Protein 2OAI (pdb70)

Radius of gyration: 11.7 Å; Cα contacts (8 Å, |Δi|>4): 127; chains: 1; bounding box: 30×29×25 Å

Nearest PDB structures (foldseek):
  2oai-assembly1_A-2  TM=1.013E+00  e=2.045E-13  Xylella fastidiosa Temecula1
  2r8d-assembly1_A-2  TM=1.010E+00  e=1.100E-11  Xylella fastidiosa Temecula1
  3ded-assembly2_C  TM=9.490E-01  e=1.180E-06  Chromobacterium violaceum
  3ded-assembly3_F  TM=9.558E-01  e=2.651E-06  Chromobacterium violaceum
  2p4p-assembly1_B  TM=8.557E-01  e=5.606E-05  [Haemophilus] ducreyi 35000HP

InterPro domains:
  IPR000644 CBS domain [PF00571] (224-278)
  IPR000644 CBS domain [PF00571] (294-342)
  IPR000644 CBS domain [PS51371] (225-284)
  IPR000644 CBS domain [PS51371] (289-353)
  IPR000644 CBS domain [SM00116] (230-279)
  IPR000644 CBS domain [SM00116] (294-342)
  IPR002550 CNNM, transmembrane domain [PF01595] (14-206)
  IPR002550 CNNM, transmembrane domain [PS51846] (5-206)
  IPR005170 Transporter-associated domain [PF03471] (360-437)
  IPR005170 Transporter-associated domain [SM01091] (358-439)
  IPR016169 FAD-binding, type PCMH, subdomain 2 [G3DSA:3.30.465.10] (351-439)
  IPR036318 FAD-binding, type PCMH-like superfamily [SSF56176] (353-438)
  IPR044751 Ion transporter-like, CBS domain [cd04590] (220-338)
  IPR046342 CBS domain superfamily [G3DSA:3.10.580.10] (200-350)
  IPR046342 CBS domain superfamily [SSF54631] (208-343)
  IPR051676 UPF0053 domain-containing protein [PTHR43099] (9-442)

B-factor: mean 53.16, std 8.7, range [20.53, 102.55]

CATH classification: 3.30.465.10

Foldseek 3Di:
DDDCDADPVRKDDGFQAAFVVNVCVVVVFPCGGTNQNCCVVVVAQDDAQDWDDDRQWIWGQHDDDVSGSRTIIGGND

Structure (mmCIF, N/CA/C/O backbone):
data_2OAI
#
_entry.id   2OAI
#
_cell.length_a   87.905
_cell.length_b   87.905
_cell.length_c   87.905
_cell.angle_alpha   90.00
_cell.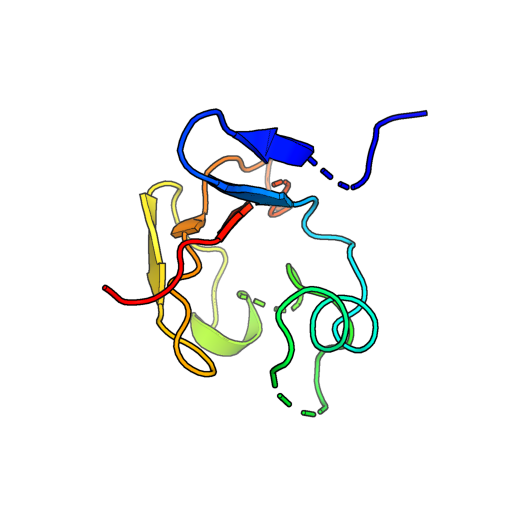angle_beta   90.00
_cell.angle_gamma   90.00
#
_symmetry.space_group_name_H-M   'I 2 3'
#
loop_
_entity.id
_entity.type
_entity.pdbx_description
1 polymer Hemolysin
2 non-polymer 'CALCIUM ION'
3 non-polymer 1,2-ETHANEDIOL
4 water water
#
loop_
_atom_site.group_PDB
_atom_site.id
_atom_site.type_symbol
_atom_site.label_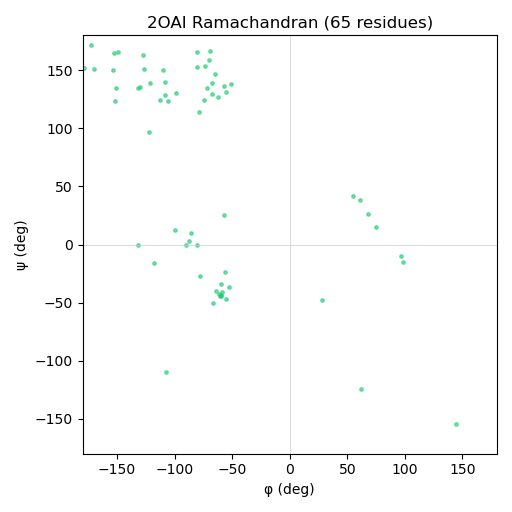atom_id
_atom_site.label_alt_id
_atom_site.label_comp_id
_atom_site.label_asym_id
_atom_site.label_entity_id
_atom_site.label_seq_id
_atom_site.pdbx_PDB_ins_code
_atom_site.Cartn_x
_atom_site.Cartn_y
_atom_site.Cartn_z
_atom_site.occupancy
_atom_site.B_iso_or_equiv
_atom_site.auth_seq_id
_atom_site.auth_comp_id
_atom_site.auth_asym_id
_atom_site.auth_atom_id
_atom_site.pdbx_PDB_model_num
ATOM 1 N N . GLU A 1 8 ? 33.347 44.748 14.420 1.00 68.76 5 GLU A N 1
ATOM 2 C CA . GLU A 1 8 ? 33.163 44.579 12.939 1.00 68.61 5 GLU A CA 1
ATOM 3 C C . GLU A 1 8 ? 31.691 44.328 12.563 1.00 67.33 5 GLU A C 1
ATOM 4 O O . GLU A 1 8 ? 30.832 44.248 13.449 1.00 67.30 5 GLU A O 1
ATOM 10 N N . ASP A 1 9 ? 31.422 44.192 11.259 1.00 65.78 6 ASP A N 1
ATOM 11 C CA . ASP A 1 9 ? 30.055 44.206 10.718 1.00 64.22 6 ASP A CA 1
ATOM 12 C C . ASP A 1 9 ? 29.125 43.163 11.366 1.00 63.40 6 ASP A C 1
ATOM 13 O O . ASP A 1 9 ? 29.483 41.986 11.476 1.00 62.89 6 ASP A O 1
ATOM 18 N N . ALA A 1 10 ? 27.930 43.609 11.771 1.00 62.18 7 ALA A N 1
ATOM 19 C CA . ALA A 1 10 ? 26.828 42.723 12.197 1.00 60.44 7 ALA A CA 1
ATOM 20 C C . ALA A 1 10 ? 26.580 41.638 11.144 1.00 58.95 7 ALA A C 1
ATOM 21 O O . ALA A 1 10 ? 26.599 41.944 9.941 1.00 59.85 7 ALA A O 1
ATOM 23 N N . LEU A 1 11 ? 26.342 40.394 11.572 1.00 56.19 8 LEU A N 1
ATOM 24 C CA . LEU A 1 11 ? 26.134 39.312 10.619 1.00 54.24 8 LEU A CA 1
ATOM 25 C C . LEU A 1 11 ? 24.674 39.235 10.184 1.00 53.94 8 LEU A C 1
ATOM 26 O O . LEU A 1 11 ? 24.370 38.657 9.147 1.00 51.36 8 LEU A O 1
ATOM 39 N N . VAL A 1 13 ? 20.766 41.503 10.454 1.00 50.07 10 VAL A N 1
ATOM 40 C CA . VAL A 1 13 ? 20.004 42.647 10.914 1.00 48.91 10 VAL A CA 1
ATOM 41 C C . VAL A 1 13 ? 18.551 42.494 10.486 1.00 47.49 10 VAL A C 1
ATOM 42 O O . VAL A 1 13 ? 18.267 41.842 9.491 1.00 47.72 10 VAL A O 1
ATOM 46 N N . THR A 1 14 ? 17.651 43.085 11.263 1.00 45.64 11 THR A N 1
ATOM 47 C CA . THR A 1 14 ? 16.225 42.988 10.998 1.00 46.20 11 THR A CA 1
ATOM 48 C C . THR A 1 14 ? 15.779 44.253 10.285 1.00 46.37 11 THR A C 1
ATOM 49 O O . THR A 1 14 ? 16.051 45.357 10.765 1.00 46.19 11 THR A O 1
ATOM 53 N N . ARG A 1 15 ? 15.069 44.097 9.181 1.00 44.85 12 ARG A N 1
ATOM 54 C CA . ARG A 1 15 ? 14.424 45.218 8.499 1.00 44.19 12 ARG A CA 1
ATOM 55 C C . ARG A 1 15 ? 13.114 45.632 9.140 1.00 44.42 12 ARG A C 1
ATOM 56 O O . ARG A 1 15 ? 12.534 44.903 9.976 1.00 44.35 12 ARG A O 1
ATOM 64 N N . GLU A 1 16 ? 12.623 46.815 8.756 1.00 44.33 13 GLU A N 1
ATOM 65 C CA . GLU A 1 16 ? 11.392 47.343 9.324 1.00 45.95 13 GLU A CA 1
ATOM 66 C C . GLU A 1 16 ? 10.209 46.360 9.237 1.00 45.21 13 GLU A C 1
ATOM 67 O O . GLU A 1 16 ? 9.408 46.302 10.148 1.00 44.56 13 GLU A O 1
ATOM 73 N N . ASP A 1 17 ? 10.130 45.592 8.145 1.00 45.92 14 ASP A N 1
ATOM 74 C CA . ASP A 1 17 ? 8.981 44.685 7.944 1.00 46.95 14 ASP A CA 1
ATOM 75 C C . ASP A 1 17 ? 9.199 43.310 8.603 1.00 46.91 14 ASP A C 1
ATOM 76 O O . ASP A 1 17 ? 8.373 42.394 8.448 1.00 46.87 14 ASP A O 1
ATOM 81 N N . GLY A 1 18 ? 10.333 43.155 9.288 1.00 45.57 15 GLY A N 1
ATOM 82 C CA . GLY A 1 18 ? 10.607 41.930 10.031 1.00 45.19 15 GLY A CA 1
ATOM 83 C C . GLY A 1 18 ? 11.477 40.953 9.242 1.00 45.30 15 GLY A C 1
ATOM 84 O O . GLY A 1 18 ? 11.920 39.949 9.815 1.00 45.84 15 GLY A O 1
ATOM 85 N N . SER A 1 19 ? 11.704 41.215 7.952 1.00 44.67 16 SER A N 1
ATOM 86 C CA . SER A 1 19 ? 12.602 40.371 7.140 1.00 44.78 16 SER A CA 1
ATOM 87 C C . SER A 1 19 ? 14.048 40.567 7.617 1.00 45.19 16 SER A C 1
ATOM 88 O O . SER A 1 19 ? 14.324 41.480 8.391 1.00 44.79 16 SER A O 1
ATOM 91 N N . PHE A 1 20 ? 14.959 39.683 7.186 1.00 45.22 17 PHE A N 1
ATOM 92 C CA . PHE A 1 20 ? 16.315 39.713 7.716 1.00 45.24 17 PHE A CA 1
ATOM 93 C C . PHE A 1 20 ? 17.274 39.920 6.585 1.00 45.73 17 PHE A C 1
ATOM 94 O O . PHE A 1 20 ? 17.150 39.284 5.526 1.00 46.92 17 PHE A O 1
ATOM 102 N N . LEU A 1 21 ? 18.271 40.747 6.822 1.00 44.97 18 LEU A N 1
ATOM 103 C CA . LEU A 1 21 ? 19.415 40.845 5.930 1.00 44.65 18 LEU A CA 1
ATOM 104 C C . LEU A 1 21 ? 20.596 40.145 6.614 1.00 45.84 18 LEU A C 1
ATOM 105 O O . LEU A 1 21 ? 20.975 40.485 7.762 1.00 45.20 18 LEU A O 1
ATOM 110 N N . ILE A 1 22 ? 21.164 39.154 5.912 1.00 46.23 19 ILE A N 1
ATOM 111 C CA . ILE A 1 22 ? 22.101 38.211 6.546 1.00 46.26 19 ILE A CA 1
ATOM 112 C C . ILE A 1 22 ? 23.398 38.068 5.736 1.00 46.49 19 ILE A C 1
ATOM 113 O O . ILE A 1 22 ? 23.370 37.979 4.513 1.00 47.33 19 ILE A O 1
ATOM 118 N N . ASP A 1 23 ? 24.528 38.079 6.433 1.00 46.14 20 ASP A N 1
ATOM 119 C CA . ASP A 1 23 ? 25.854 37.921 5.798 1.00 46.78 20 ASP A CA 1
ATOM 120 C C . ASP A 1 23 ? 25.969 36.490 5.234 1.00 47.07 20 ASP A C 1
ATOM 121 O O . ASP A 1 23 ? 25.489 35.525 5.863 1.00 46.85 20 ASP A O 1
ATOM 126 N N . GLY A 1 24 ? 26.547 36.337 4.036 1.00 46.72 21 GLY A N 1
ATOM 127 C CA . GLY A 1 24 ? 26.737 34.991 3.475 1.00 46.43 21 GLY A CA 1
ATOM 128 C C . GLY A 1 24 ? 27.530 34.039 4.355 1.00 47.25 21 GLY A C 1
ATOM 129 O O . GLY A 1 24 ? 27.405 32.824 4.217 1.00 47.85 21 GLY A O 1
ATOM 130 N N . THR A 1 25 ? 28.365 34.558 5.259 1.00 47.09 22 THR A N 1
ATOM 131 C CA . THR A 1 25 ? 29.172 33.671 6.111 1.00 46.76 22 THR A CA 1
ATOM 132 C C . THR A 1 25 ? 28.433 33.078 7.320 1.00 47.12 22 THR A C 1
ATOM 133 O O . THR A 1 25 ? 29.023 32.298 8.094 1.00 46.05 22 THR A O 1
ATOM 137 N N . LEU A 1 26 ? 27.158 33.410 7.503 1.00 46.97 23 LEU A N 1
ATOM 138 C CA . LEU A 1 26 ? 26.458 32.914 8.696 1.00 47.86 23 LEU A CA 1
ATOM 139 C C . LEU A 1 26 ? 26.426 31.371 8.642 1.00 48.22 23 LEU A C 1
ATOM 140 O O . LEU A 1 26 ? 25.999 30.819 7.627 1.00 48.73 23 LEU A O 1
ATOM 145 N N . PRO A 1 27 ? 26.878 30.681 9.703 1.00 49.95 24 PRO A N 1
ATOM 146 C CA . PRO A 1 27 ? 26.828 29.210 9.606 1.00 50.48 24 PRO A CA 1
ATOM 147 C C . PRO A 1 27 ? 25.377 28.711 9.522 1.00 51.11 24 PRO A C 1
ATOM 148 O O . PRO A 1 27 ? 24.493 29.323 10.119 1.00 50.69 24 PRO A O 1
ATOM 152 N N . ILE A 1 28 ? 25.145 27.611 8.796 1.00 51.18 25 ILE A N 1
ATOM 153 C CA . ILE A 1 28 ? 23.791 27.042 8.630 1.00 51.92 25 ILE A CA 1
ATOM 154 C C . ILE A 1 28 ? 23.168 26.644 9.981 1.00 51.81 25 ILE A C 1
ATOM 155 O O . ILE A 1 28 ? 21.960 26.776 10.177 1.00 51.45 25 ILE A O 1
ATOM 160 N N . GLU A 1 29 ? 23.989 26.185 10.918 1.00 52.47 26 GLU A N 1
ATOM 161 C CA . GLU A 1 29 ? 23.487 25.811 12.242 1.00 54.11 26 GLU A CA 1
ATOM 162 C C . GLU A 1 29 ? 22.837 27.007 12.899 1.00 53.38 26 GLU A C 1
ATOM 163 O O . GLU A 1 29 ? 21.760 26.901 13.494 1.00 52.89 26 GLU A O 1
ATOM 169 N N . GLU A 1 30 ? 23.516 28.144 12.795 1.00 52.44 27 GLU A N 1
ATOM 170 C CA A GLU A 1 30 ? 23.039 29.368 13.403 0.50 52.21 27 GLU A CA 1
ATOM 171 C CA B GLU A 1 30 ? 23.051 29.378 13.394 0.50 52.22 27 GLU A CA 1
ATOM 172 C C . GLU A 1 30 ? 21.831 29.899 12.642 1.00 51.90 27 GLU A C 1
ATOM 173 O O . GLU A 1 30 ? 20.898 30.417 13.238 1.00 51.68 27 GLU A O 1
ATOM 184 N N . LEU A 1 31 ? 21.851 29.764 11.322 1.00 50.64 28 LEU A N 1
ATOM 185 C CA . LEU A 1 31 ? 20.709 30.141 10.498 1.00 50.38 28 LEU A CA 1
ATOM 186 C C . LEU A 1 31 ? 19.460 29.334 10.907 1.00 50.26 28 LEU A C 1
ATOM 187 O O . LEU A 1 31 ? 18.367 29.900 11.050 1.00 48.68 28 LEU A O 1
ATOM 192 N N . ARG A 1 32 ? 19.624 28.028 11.134 1.00 49.85 29 ARG A N 1
ATOM 193 C CA . ARG A 1 32 ? 18.495 27.191 11.507 1.00 52.81 29 ARG A CA 1
ATOM 194 C C . ARG A 1 32 ? 17.873 27.710 12.787 1.00 52.45 29 ARG A C 1
ATOM 195 O O . ARG A 1 32 ? 16.649 27.702 12.928 1.00 52.27 29 ARG A O 1
ATOM 203 N N . GLU A 1 33 ? 18.726 28.115 13.720 1.00 53.17 30 GLU A N 1
ATOM 204 C CA . GLU A 1 33 ? 18.252 28.564 15.032 1.00 55.81 30 GLU A CA 1
ATOM 205 C C . GLU A 1 33 ? 17.468 29.860 14.885 1.00 55.37 30 GLU A C 1
ATOM 206 O O . GLU A 1 33 ? 16.375 29.986 15.439 1.00 55.67 30 GLU A O 1
ATOM 212 N N A VAL A 1 34 ? 17.991 30.809 14.111 0.50 55.34 31 VAL A N 1
ATOM 213 N N B VAL A 1 34 ? 18.053 30.813 14.162 0.50 55.29 31 VAL A N 1
ATOM 214 C CA A VAL A 1 34 ? 17.364 32.141 13.989 0.50 55.76 31 VAL A CA 1
ATOM 215 C CA B VAL A 1 34 ? 17.424 32.108 13.933 0.50 55.70 31 VAL A CA 1
ATOM 216 C C A VAL A 1 34 ? 16.102 32.194 13.115 0.50 56.12 31 VAL A C 1
ATOM 217 C C B VAL A 1 34 ? 16.021 31.921 13.375 0.50 56.03 31 VAL A C 1
ATOM 218 O O A VAL A 1 34 ? 15.306 33.134 13.210 0.50 56.46 31 VAL A O 1
ATOM 219 O O B VAL A 1 34 ? 15.052 32.381 13.981 0.50 55.52 31 VAL A O 1
ATOM 226 N N . LEU A 1 35 ? 15.926 31.195 12.262 1.00 56.53 32 LEU A N 1
ATOM 227 C CA . LEU A 1 35 ? 14.696 31.062 11.498 1.00 57.86 32 LEU A CA 1
ATOM 228 C C . LEU A 1 35 ? 13.700 30.119 12.155 1.00 59.26 32 LEU A C 1
ATOM 229 O O . LEU A 1 35 ? 12.547 30.057 11.724 1.00 59.97 32 LEU A O 1
ATOM 234 N N . GLY A 1 36 ? 14.145 29.373 13.168 1.00 59.80 33 GLY A N 1
ATOM 235 C CA . GLY A 1 36 ? 13.366 28.265 13.714 1.00 61.31 33 GLY A CA 1
ATOM 236 C C . GLY A 1 36 ? 13.101 27.193 12.667 1.00 62.34 33 GLY A C 1
ATOM 237 O O . GLY A 1 36 ? 12.022 26.611 12.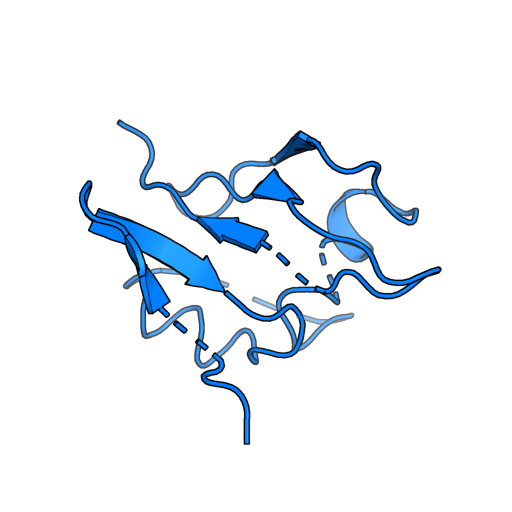638 1.00 62.37 33 GLY A O 1
ATOM 238 N N . ALA A 1 37 ? 14.094 26.923 11.819 1.00 63.20 34 ALA A N 1
ATOM 239 C CA . ALA A 1 37 ? 13.956 25.979 10.703 1.00 64.34 34 ALA A CA 1
ATOM 240 C C . ALA A 1 37 ? 14.717 24.688 10.949 1.00 64.65 34 ALA A C 1
ATOM 241 O O . ALA A 1 37 ? 14.544 24.054 11.985 1.00 66.09 34 ALA A O 1
ATOM 243 N N . ASN A 1 45 ? 27.180 18.365 5.136 1.00 70.04 42 ASN A N 1
ATOM 244 C CA . ASN A 1 45 ? 26.837 18.566 3.729 1.00 69.62 42 ASN A CA 1
ATOM 245 C C . ASN A 1 45 ? 28.039 18.882 2.822 1.00 68.71 42 ASN A C 1
ATOM 246 O O . ASN A 1 45 ? 29.182 18.468 3.093 1.00 69.11 42 ASN A O 1
ATOM 251 N N . ASN A 1 46 ? 27.759 19.564 1.719 1.00 67.21 43 ASN A N 1
ATOM 252 C CA . ASN A 1 46 ? 28.801 20.210 0.934 1.00 65.71 43 ASN A CA 1
ATOM 253 C C . ASN A 1 46 ? 28.841 21.698 1.264 1.00 63.54 43 ASN A C 1
ATOM 254 O O . ASN A 1 46 ? 29.490 22.490 0.556 1.00 63.24 43 ASN A O 1
ATOM 259 N N . TYR A 1 47 ? 28.146 22.067 2.343 1.00 60.37 44 TYR A N 1
ATOM 260 C CA . TYR A 1 47 ? 28.136 23.449 2.812 1.00 57.56 44 TYR A CA 1
ATOM 261 C C . TYR A 1 47 ? 27.872 23.586 4.303 1.00 55.62 44 TYR A C 1
ATOM 262 O O . TYR A 1 47 ? 27.207 22.730 4.914 1.00 55.63 44 TYR A O 1
ATOM 271 N N . HIS A 1 48 ? 28.419 24.639 4.895 1.00 52.59 45 HIS A N 1
ATOM 272 C CA . HIS A 1 48 ? 28.183 24.903 6.301 1.00 51.48 45 HIS A CA 1
ATOM 273 C C . HIS A 1 48 ? 27.782 26.354 6.544 1.00 49.85 45 HIS A C 1
ATOM 274 O O . HIS A 1 48 ? 27.553 26.738 7.686 1.00 48.63 45 HIS A O 1
ATOM 281 N N . THR A 1 49 ? 27.713 27.148 5.481 1.00 49.04 46 THR A N 1
ATOM 282 C CA . THR A 1 49 ? 27.308 28.544 5.596 1.00 48.52 46 THR A CA 1
ATOM 283 C C . THR A 1 49 ? 26.173 28.858 4.615 1.00 48.05 46 THR A C 1
ATOM 284 O O . THR A 1 49 ? 25.930 28.116 3.643 1.00 47.63 46 THR A O 1
ATOM 288 N N . LEU A 1 50 ? 25.502 29.975 4.870 1.00 47.65 47 LEU A N 1
ATOM 289 C CA . LEU A 1 50 ? 24.462 30.473 3.963 1.00 47.77 47 LEU A CA 1
ATOM 290 C C . LEU A 1 50 ? 24.946 30.674 2.519 1.00 47.86 47 LEU A C 1
ATOM 291 O O . LEU A 1 50 ? 24.267 30.228 1.573 1.00 48.38 47 LEU A O 1
ATOM 296 N N . ALA A 1 51 ? 26.111 31.309 2.314 1.00 47.57 48 ALA A N 1
ATOM 297 C CA . ALA A 1 51 ? 26.610 31.478 0.941 1.00 48.00 48 ALA A CA 1
ATOM 298 C C . ALA A 1 51 ? 26.849 30.104 0.299 1.00 48.76 48 ALA A C 1
ATOM 299 O O . ALA A 1 51 ? 26.530 29.884 -0.873 1.00 48.25 48 ALA A O 1
ATOM 301 N N . GLY A 1 52 ? 27.440 29.192 1.076 1.00 48.10 49 GLY A N 1
ATOM 302 C CA . GLY A 1 52 ? 27.719 27.825 0.616 1.00 50.02 49 GLY A CA 1
ATOM 303 C C . GLY A 1 52 ? 26.443 27.127 0.160 1.00 50.32 49 GLY A C 1
ATOM 304 O O . GLY A 1 52 ? 26.442 26.446 -0.878 1.00 49.61 49 GLY A O 1
ATOM 313 N N . CYS A 1 54 ? 23.727 28.590 -0.936 1.00 50.56 51 CYS A N 1
ATOM 314 C CA . CYS A 1 54 ? 23.360 29.204 -2.208 1.00 50.51 51 CYS A CA 1
ATOM 315 C C . CYS A 1 54 ? 24.113 28.610 -3.397 1.00 50.86 51 CYS A C 1
ATOM 316 O O . CYS A 1 54 ? 23.499 28.295 -4.417 1.00 50.82 51 CYS A O 1
ATOM 319 N N . ILE A 1 55 ? 25.436 28.478 -3.275 1.00 50.76 52 ILE A N 1
ATOM 320 C CA . ILE A 1 55 ? 26.253 27.982 -4.395 1.00 51.67 52 ILE A CA 1
ATOM 321 C C . ILE A 1 55 ? 25.829 26.542 -4.701 1.00 52.12 52 ILE A C 1
ATOM 322 O O . ILE A 1 55 ? 25.718 26.143 -5.867 1.00 52.61 52 ILE A O 1
ATOM 327 N N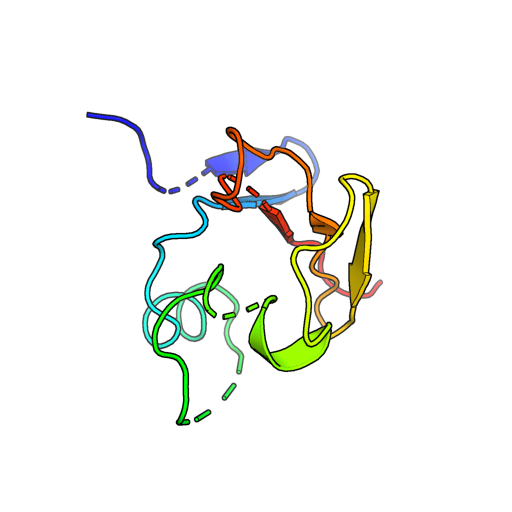 . SER A 1 56 ? 25.567 25.776 -3.645 1.00 51.83 53 SER A N 1
ATOM 328 C CA . SER A 1 56 ? 25.140 24.399 -3.777 1.00 53.02 53 SER A CA 1
ATOM 329 C C . SER A 1 56 ? 23.814 24.321 -4.551 1.00 52.52 53 SER A C 1
ATOM 330 O O . SER A 1 56 ? 23.671 23.501 -5.456 1.00 51.61 53 SER A O 1
ATOM 333 N N . TYR A 1 57 ? 22.878 25.205 -4.214 1.00 52.50 54 TYR A N 1
ATOM 334 C CA . TYR A 1 57 ? 21.571 25.211 -4.859 1.00 52.53 54 TYR A CA 1
ATOM 335 C C . TYR A 1 57 ? 21.647 25.606 -6.332 1.00 52.78 54 TYR A C 1
ATOM 336 O O . TYR A 1 57 ? 21.097 24.900 -7.171 1.00 52.72 54 TYR A O 1
ATOM 345 N N . PHE A 1 58 ? 22.318 26.718 -6.639 1.00 52.31 55 PHE A N 1
ATOM 346 C CA . PHE A 1 58 ? 22.386 27.210 -8.012 1.00 53.22 55 PHE A CA 1
ATOM 347 C C . PHE A 1 58 ? 23.385 26.459 -8.883 1.00 53.74 55 PHE A C 1
ATOM 348 O O . PHE A 1 58 ? 23.215 26.400 -10.110 1.00 54.29 55 PHE A O 1
ATOM 356 N N . GLY A 1 59 ? 24.423 25.898 -8.265 1.00 53.41 56 GLY A N 1
ATOM 357 C CA . GLY A 1 59 ? 25.484 25.205 -9.005 1.00 54.01 56 GLY A CA 1
ATOM 358 C C . GLY A 1 59 ? 26.303 26.170 -9.843 1.00 53.60 56 GLY A C 1
ATOM 359 O O . GLY A 1 59 ? 26.859 25.781 -10.868 1.00 53.42 56 GLY A O 1
ATOM 360 N N . ARG A 1 60 ? 26.327 27.430 -9.399 1.00 52.90 57 ARG A N 1
ATOM 361 C CA . ARG A 1 60 ? 27.058 28.546 -10.011 1.00 52.20 57 ARG A CA 1
ATOM 362 C C . ARG A 1 60 ? 26.936 29.725 -9.046 1.00 52.23 57 ARG A C 1
ATOM 363 O O . ARG A 1 60 ? 26.201 29.650 -8.057 1.00 52.11 57 ARG A O 1
ATOM 371 N N . ILE A 1 61 ? 27.662 30.800 -9.323 1.00 52.56 58 ILE A N 1
ATOM 372 C CA . ILE A 1 61 ? 27.518 32.032 -8.557 1.00 52.60 58 ILE A CA 1
ATOM 373 C C . ILE A 1 61 ? 26.270 32.762 -9.063 1.00 52.40 58 ILE A C 1
ATOM 374 O O . ILE A 1 61 ? 26.247 33.236 -10.194 1.00 52.58 58 ILE A O 1
ATOM 379 N N . PRO A 1 62 ? 25.244 32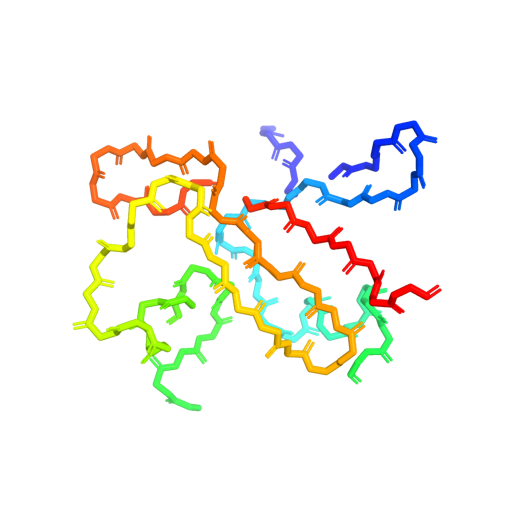.879 -8.207 1.00 52.47 59 PRO A N 1
ATOM 380 C CA . PRO A 1 62 ? 23.953 33.451 -8.653 1.00 52.16 59 PRO A CA 1
ATOM 381 C C . PRO A 1 62 ? 24.030 34.954 -8.941 1.00 52.46 59 PRO A C 1
ATOM 382 O O . PRO A 1 62 ? 24.965 35.615 -8.486 1.00 53.68 59 PRO A O 1
ATOM 386 N N . HIS A 1 63 ? 23.096 35.485 -9.737 1.00 50.60 60 HIS A N 1
ATOM 387 C CA . HIS A 1 63 ? 23.024 36.919 -9.952 1.00 51.07 60 HIS A CA 1
ATOM 388 C C . HIS A 1 63 ? 22.294 37.510 -8.743 1.00 49.01 60 HIS A C 1
ATOM 389 O O . HIS A 1 63 ? 21.419 36.869 -8.132 1.00 48.53 60 HIS A O 1
ATOM 396 N N . VAL A 1 64 ? 22.590 38.764 -8.428 1.00 48.49 61 VAL A N 1
ATOM 397 C CA . VAL A 1 64 ? 21.750 39.489 -7.460 1.00 48.49 61 VAL A CA 1
ATOM 398 C C . VAL A 1 64 ? 20.311 39.474 -7.972 1.00 48.49 61 VAL A C 1
ATOM 399 O O . VAL A 1 64 ? 20.070 39.673 -9.170 1.00 48.85 61 VAL A O 1
ATOM 403 N N . GLY A 1 65 ? 19.377 39.218 -7.060 1.00 47.71 62 GLY A N 1
ATOM 404 C CA . GLY A 1 65 ? 17.961 39.167 -7.370 1.00 47.44 62 GLY A CA 1
ATOM 405 C C . GLY A 1 65 ? 17.438 37.746 -7.583 1.00 47.06 62 GLY A C 1
ATOM 406 O O . GLY A 1 65 ? 16.215 37.544 -7.617 1.00 47.11 62 GLY A O 1
ATOM 407 N N . GLU A 1 66 ? 18.329 36.783 -7.775 1.00 45.71 63 GLU A N 1
ATOM 408 C CA . GLU A 1 66 ? 17.886 35.384 -7.844 1.00 45.87 63 GLU A CA 1
ATOM 409 C C . GLU A 1 66 ? 17.519 34.913 -6.439 1.00 45.92 63 GLU A C 1
ATOM 410 O O . GLU A 1 66 ? 17.983 35.494 -5.457 1.00 46.12 63 GLU A O 1
ATOM 416 N N . TYR A 1 67 ? 16.627 33.927 -6.349 1.00 45.75 64 TYR A N 1
ATOM 417 C CA . TYR A 1 67 ? 16.162 33.462 -5.037 1.00 45.93 64 TYR A CA 1
ATOM 418 C C . TYR A 1 67 ? 15.733 32.017 -5.100 1.00 46.32 64 TYR A C 1
ATOM 419 O O . TYR A 1 67 ? 15.555 31.454 -6.205 1.00 44.37 64 TYR A O 1
ATOM 428 N N . PHE A 1 68 ? 15.602 31.410 -3.922 1.00 46.43 65 PHE A N 1
ATOM 429 C CA . PHE A 1 68 ? 15.033 30.069 -3.825 1.00 47.91 65 PHE A CA 1
ATOM 430 C C . PHE A 1 68 ? 14.337 29.977 -2.474 1.00 49.16 65 PHE A C 1
ATOM 431 O O . PHE A 1 68 ? 14.565 30.812 -1.602 1.00 48.19 65 PHE A O 1
ATOM 439 N N . ASP A 1 69 ? 13.504 28.948 -2.309 1.00 50.59 66 ASP A N 1
ATOM 440 C CA . ASP A 1 69 ? 12.800 28.738 -1.054 1.00 53.17 66 ASP A CA 1
ATOM 441 C C . ASP A 1 69 ? 13.365 27.543 -0.307 1.00 54.60 66 ASP A C 1
ATOM 442 O O . ASP A 1 69 ? 13.695 26.503 -0.916 1.00 53.91 66 ASP A O 1
ATOM 447 N N . TRP A 1 70 ? 13.476 27.690 1.011 1.00 56.17 67 TRP A N 1
ATOM 448 C CA . TRP A 1 70 ? 14.099 26.667 1.847 1.00 57.77 67 TRP A CA 1
ATOM 449 C C . TRP A 1 70 ? 13.486 26.764 3.226 1.00 57.94 67 TRP A C 1
ATOM 450 O O . TRP A 1 70 ? 13.492 27.835 3.841 1.00 57.79 67 TRP A O 1
ATOM 461 N N . ALA A 1 71 ? 12.922 25.651 3.686 1.00 58.60 68 ALA A N 1
ATOM 462 C CA . ALA A 1 71 ? 12.342 25.556 5.036 1.00 58.51 68 ALA A CA 1
ATOM 463 C C . ALA A 1 71 ? 11.281 26.622 5.368 1.00 58.29 68 ALA A C 1
ATOM 464 O O . ALA A 1 71 ? 11.272 27.153 6.491 1.00 59.60 68 ALA A O 1
ATOM 466 N N . GLY A 1 72 ? 10.393 26.929 4.416 1.00 57.00 69 GLY A N 1
ATOM 467 C CA . GLY A 1 72 ? 9.363 27.966 4.583 1.00 54.55 69 GLY A CA 1
ATOM 468 C C . GLY A 1 72 ? 9.866 29.422 4.493 1.00 53.73 69 GLY A C 1
ATOM 469 O O . GLY A 1 72 ? 9.148 30.349 4.874 1.00 53.97 69 GLY A O 1
ATOM 470 N N . TRP A 1 73 ? 11.082 29.626 3.983 1.00 52.65 70 TRP A N 1
ATOM 471 C CA . TRP A 1 73 ? 11.644 30.984 3.825 1.00 51.57 70 TRP A CA 1
ATOM 472 C C . TRP A 1 73 ? 12.092 31.195 2.388 1.00 51.78 70 TRP A C 1
ATOM 473 O O . TRP A 1 73 ? 12.505 30.226 1.725 1.00 52.36 70 TRP A O 1
ATOM 484 N N . ARG A 1 74 ? 12.062 32.441 1.928 1.00 49.55 71 ARG A N 1
ATOM 485 C CA . ARG A 1 74 ? 12.657 32.779 0.648 1.00 48.97 71 ARG A CA 1
ATOM 486 C C . ARG A 1 74 ? 14.009 33.434 0.902 1.00 48.13 71 ARG A C 1
ATOM 487 O O . ARG A 1 74 ? 14.115 34.360 1.710 1.00 48.82 71 ARG A O 1
ATOM 495 N N A ILE A 1 75 ? 15.021 32.958 0.191 0.50 47.45 72 ILE A N 1
ATOM 496 N N B ILE A 1 75 ? 15.027 32.921 0.227 0.50 47.34 72 ILE A N 1
ATOM 497 C CA A ILE A 1 75 ? 16.386 33.464 0.317 0.50 47.57 72 ILE A CA 1
ATOM 498 C CA B ILE A 1 75 ? 16.388 33.446 0.296 0.50 47.37 72 ILE A CA 1
ATOM 499 C C A ILE A 1 75 ? 16.805 34.113 -0.995 0.50 47.15 72 ILE A C 1
ATOM 500 C C B ILE A 1 75 ? 16.625 34.157 -1.018 0.50 47.03 72 ILE A C 1
ATOM 501 O O A ILE A 1 75 ? 16.920 33.433 -2.014 0.50 46.47 72 ILE A O 1
ATOM 502 O O B ILE A 1 75 ? 16.420 33.558 -2.073 0.50 46.32 72 ILE A O 1
ATOM 511 N N . GLU A 1 76 ? 17.040 35.417 -0.952 1.00 46.77 73 GLU A N 1
ATOM 512 C CA . GLU A 1 76 ? 17.295 36.196 -2.163 1.00 46.25 73 GLU A CA 1
ATOM 513 C C . GLU A 1 76 ? 18.696 36.794 -2.095 1.00 46.82 73 GLU A C 1
ATOM 514 O O . GLU A 1 76 ? 19.096 37.311 -1.055 1.00 46.43 73 GLU A O 1
ATOM 520 N N . ILE A 1 77 ? 19.455 36.699 -3.187 1.00 45.83 74 ILE A N 1
ATOM 521 C CA . ILE A 1 77 ? 20.796 37.260 -3.220 1.00 46.51 74 ILE A CA 1
ATOM 522 C C . ILE A 1 77 ? 20.633 38.766 -3.334 1.00 47.24 74 ILE A C 1
ATOM 523 O O . ILE A 1 77 ? 19.986 39.232 -4.257 1.00 47.43 74 ILE A O 1
ATOM 528 N N . VAL A 1 78 ? 21.213 39.541 -2.419 1.00 48.40 75 VAL A N 1
ATOM 529 C CA . VAL A 1 78 ? 21.062 41.005 -2.583 1.00 48.84 75 VAL A CA 1
ATOM 530 C C . VAL A 1 78 ? 22.366 41.769 -2.787 1.00 48.29 75 VAL A C 1
ATOM 531 O O . VAL A 1 78 ? 22.332 42.902 -3.262 1.00 47.28 75 VAL A O 1
ATOM 535 N N . ASP A 1 79 ? 23.506 41.134 -2.482 1.00 46.91 76 ASP A N 1
ATOM 536 C CA . ASP A 1 79 ? 24.806 41.723 -2.816 1.00 47.65 76 ASP A CA 1
ATOM 537 C C . ASP A 1 79 ? 25.865 40.702 -3.056 1.00 47.99 76 ASP A C 1
ATOM 538 O O . ASP A 1 79 ? 25.994 39.778 -2.268 1.00 47.87 76 ASP A O 1
ATOM 543 N N . LEU A 1 80 ? 26.626 40.915 -4.140 1.00 47.97 77 LEU A N 1
ATOM 544 C CA . LEU A 1 80 ? 27.859 40.159 -4.404 1.00 48.47 77 LEU A CA 1
ATOM 545 C C . LEU A 1 80 ? 29.041 41.099 -4.220 1.00 47.93 77 LEU A C 1
ATOM 546 O O . LEU A 1 80 ? 28.930 42.316 -4.489 1.00 47.72 77 LEU A O 1
ATOM 551 N N . ASP A 1 81 ? 30.178 40.547 -3.808 1.00 47.01 78 ASP A N 1
ATOM 552 C CA . ASP A 1 81 ? 31.436 41.272 -3.932 1.00 47.93 78 ASP A CA 1
ATOM 553 C C . ASP A 1 81 ? 32.317 40.387 -4.758 1.00 48.39 78 ASP A C 1
ATOM 554 O O . ASP A 1 81 ? 32.887 39.424 -4.222 1.00 47.58 78 ASP A O 1
ATOM 559 N N . GLY A 1 82 ? 32.358 40.661 -6.059 1.00 48.13 79 GLY A N 1
ATOM 560 C CA . GLY A 1 82 ? 33.044 39.746 -6.981 1.00 50.07 79 GLY A CA 1
ATOM 561 C C . GLY A 1 82 ? 32.322 38.415 -6.895 1.00 50.13 79 GLY A C 1
ATOM 562 O O . GLY A 1 82 ? 31.112 38.354 -7.064 1.00 50.18 79 GLY A O 1
ATOM 563 N N . ALA A 1 83 ? 33.062 37.353 -6.588 1.00 50.48 80 ALA A N 1
ATOM 564 C CA . ALA A 1 83 ? 32.478 36.013 -6.488 1.00 50.07 80 ALA A CA 1
ATOM 565 C C . ALA A 1 83 ? 31.765 35.735 -5.145 1.00 49.92 80 ALA A C 1
ATOM 566 O O . ALA A 1 83 ? 31.005 34.760 -5.026 1.00 50.84 80 ALA A O 1
ATOM 568 N N A ARG A 1 84 ? 32.017 36.582 -4.148 0.70 48.80 81 ARG A N 1
ATOM 569 N N B ARG A 1 84 ? 32.003 36.587 -4.153 0.30 49.34 81 ARG A N 1
ATOM 570 C CA A ARG A 1 84 ? 31.474 36.364 -2.808 0.70 48.06 81 ARG A CA 1
ATOM 571 C CA B ARG A 1 84 ? 31.492 36.363 -2.803 0.30 48.77 81 ARG A CA 1
ATOM 572 C C A ARG A 1 84 ? 29.994 36.718 -2.755 0.70 48.63 81 ARG A C 1
ATOM 573 C C B ARG A 1 84 ? 30.015 36.740 -2.684 0.30 48.88 81 ARG A C 1
ATOM 574 O O A ARG A 1 84 ? 29.596 37.807 -3.171 0.70 48.70 81 ARG A O 1
ATOM 575 O O B ARG A 1 84 ? 29.638 37.875 -2.980 0.30 48.88 81 ARG A O 1
ATOM 590 N N . ILE A 1 85 ? 29.184 35.791 -2.252 1.00 48.33 82 ILE A N 1
ATOM 591 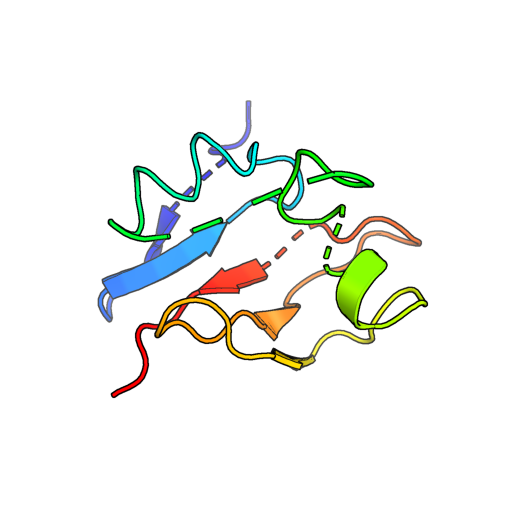C CA . ILE A 1 85 ? 27.761 36.088 -1.970 1.00 48.89 82 ILE A CA 1
ATOM 592 C C . ILE A 1 85 ? 27.767 36.789 -0.619 1.00 47.86 82 ILE A C 1
ATOM 593 O O . ILE A 1 85 ? 27.850 36.143 0.452 1.00 49.39 82 ILE A O 1
ATOM 598 N N . ASP A 1 86 ? 27.680 38.112 -0.672 1.00 47.34 83 ASP A N 1
ATOM 599 C CA . ASP A 1 86 ? 27.965 38.901 0.495 1.00 47.01 83 ASP A CA 1
ATOM 600 C C . ASP A 1 86 ? 26.750 39.171 1.393 1.00 46.05 83 ASP A C 1
ATOM 601 O O . ASP A 1 86 ? 26.902 39.187 2.607 1.00 46.65 83 ASP A O 1
ATOM 617 N N . LEU A 1 88 ? 22.319 38.440 1.877 1.00 46.79 85 LEU A N 1
ATOM 618 C CA . LEU A 1 88 ? 21.093 37.760 1.463 1.00 47.56 85 LEU A CA 1
ATOM 619 C C . LEU A 1 88 ? 19.911 38.403 2.168 1.00 48.44 85 LEU A C 1
ATOM 620 O O . LEU A 1 88 ? 20.063 38.892 3.292 1.00 48.32 85 LEU A O 1
ATOM 625 N N . LEU A 1 89 ? 18.737 38.368 1.536 1.00 47.04 86 LEU A N 1
ATOM 626 C CA . LEU A 1 89 ? 17.517 38.798 2.193 1.00 47.44 86 LEU A CA 1
ATOM 627 C C . LEU A 1 89 ? 16.704 37.538 2.464 1.00 48.53 86 LEU A C 1
ATOM 628 O O . LEU A 1 89 ? 16.469 36.742 1.523 1.00 48.10 86 LEU A O 1
ATOM 633 N N . LEU A 1 90 ? 16.259 37.365 3.714 1.00 47.40 87 LEU A N 1
ATOM 634 C CA . LEU A 1 90 ? 15.435 36.206 4.125 1.00 49.03 87 LEU A CA 1
ATOM 635 C C . LEU A 1 90 ? 14.038 36.714 4.483 1.00 49.45 87 LEU A C 1
ATOM 636 O O . LEU A 1 90 ? 13.905 37.621 5.324 1.00 46.40 87 LEU A O 1
ATOM 641 N N . GLN A 1 91 ? 12.997 36.161 3.843 1.00 49.25 88 GLN A N 1
ATOM 642 C CA . GLN A 1 91 ? 11.622 36.589 4.100 1.00 53.32 88 GLN A CA 1
ATOM 643 C C . GLN A 1 91 ? 10.795 35.344 4.321 1.00 53.32 88 GLN A C 1
ATOM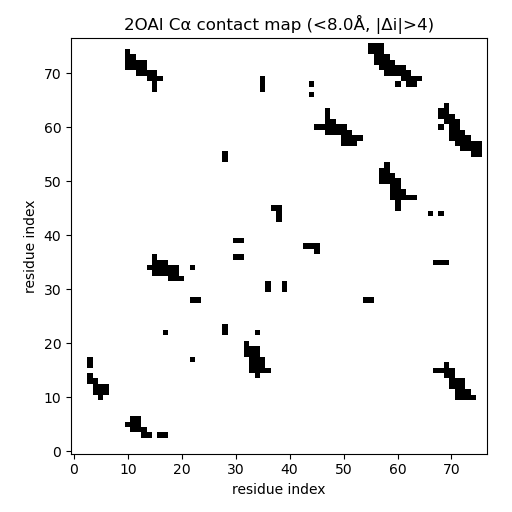 644 O O . GLN A 1 91 ? 10.915 34.374 3.570 1.00 50.92 88 GLN A O 1
ATOM 650 N N . ARG A 1 92 ? 9.959 35.359 5.348 1.00 54.91 89 ARG A N 1
ATOM 651 C CA . ARG A 1 92 ? 9.154 34.178 5.642 1.00 57.69 89 ARG A CA 1
ATOM 652 C C . ARG A 1 92 ? 8.075 34.048 4.582 1.00 58.95 89 ARG A C 1
ATOM 653 O O . ARG A 1 92 ? 7.454 35.048 4.227 1.00 59.57 89 ARG A O 1
ATOM 661 N N . LEU A 1 93 ? 7.874 32.835 4.058 1.00 60.24 90 LEU A N 1
ATOM 662 C CA . LEU A 1 93 ? 6.879 32.637 2.999 1.00 62.04 90 LEU A CA 1
ATOM 663 C C . LEU A 1 93 ? 5.466 32.857 3.560 1.00 63.59 90 LEU A C 1
ATOM 664 O O . LEU A 1 93 ? 5.100 32.301 4.594 1.00 62.93 90 LEU A O 1
ATOM 669 N N . ASN A 1 94 ? 4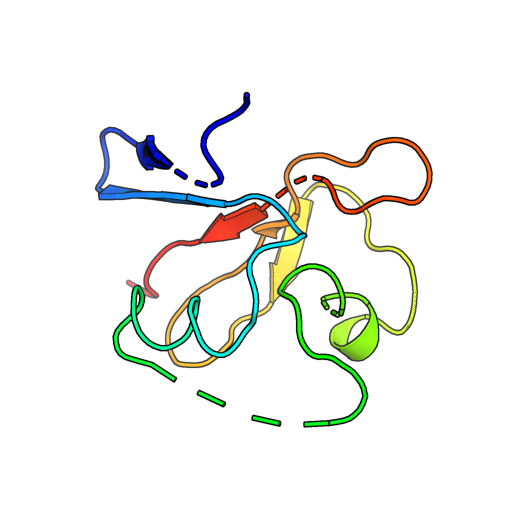.717 33.693 2.839 1.00 65.35 91 ASN A N 1
ATOM 670 C CA . ASN A 1 94 ? 3.659 34.565 3.381 1.00 67.34 91 ASN A CA 1
ATOM 671 C C . ASN A 1 94 ? 2.835 34.058 4.554 1.00 67.83 91 ASN A C 1
ATOM 672 O O . ASN A 1 94 ? 2.504 34.841 5.447 1.00 68.61 91 ASN A O 1
#

Sequence (77 aa):
EDALVTREDGSFLIDGTLPIEEELREVVLGANNYHTLAGCISYFGRIPHVGEYFDWAGWRIIEIVDLDGARRIDLLLQRLN

Secondary structure (DSSP, 8-state):
-----B-TTS-EE--TT-BHHHHHHHHT----SBS---HHHHSS-PPTT-EEEETTEEEE---EETTEE--EEEE--

Solvent-accessible surface area: 5018 Å² total

Organism: Xylella fastidiosa (strain Temecula1 / ATCC 700964) (NCBI:txid183190)